Protein AF-A0A962ZH49-F1 (afdb_monomer_lite)

Structure (mmCIF, N/CA/C/O backbone):
data_AF-A0A962ZH49-F1
#
_entry.id   AF-A0A962ZH49-F1
#
loop_
_atom_site.group_PDB
_atom_site.id
_atom_site.type_symbol
_atom_site.label_atom_id
_atom_site.label_alt_id
_atom_site.label_comp_id
_atom_site.label_asym_id
_atom_site.label_entity_id
_atom_site.label_seq_id
_atom_site.pdbx_PDB_ins_code
_atom_site.Cartn_x
_atom_site.Cartn_y
_atom_site.Cartn_z
_atom_site.occupancy
_atom_site.B_iso_or_equiv
_atom_site.auth_seq_id
_atom_site.auth_comp_id
_atom_site.auth_asym_id
_atom_site.auth_atom_id
_atom_site.pdbx_PDB_model_num
ATOM 1 N N . MET A 1 1 ? -4.121 -4.592 -13.005 1.00 81.75 1 MET A N 1
ATOM 2 C CA . MET A 1 1 ? -2.986 -3.715 -12.635 1.00 81.75 1 MET A CA 1
ATOM 3 C C . MET A 1 1 ? -2.632 -3.984 -11.182 1.00 81.75 1 MET A C 1
ATOM 5 O O . MET A 1 1 ? -3.547 -4.044 -10.367 1.00 81.75 1 MET A O 1
ATOM 9 N N . VAL A 1 2 ? -1.349 -4.179 -10.865 1.00 91.56 2 VAL A N 1
ATOM 10 C CA . VAL A 1 2 ? -0.881 -4.562 -9.514 1.00 91.56 2 VAL A CA 1
ATOM 11 C C . VAL A 1 2 ? -1.355 -3.580 -8.433 1.00 91.56 2 VAL A C 1
ATOM 13 O O . VAL A 1 2 ? -1.750 -4.006 -7.351 1.00 91.56 2 VAL A O 1
ATOM 16 N N . THR A 1 3 ? -1.455 -2.291 -8.764 1.00 93.12 3 THR A N 1
ATOM 17 C CA . THR A 1 3 ? -2.016 -1.252 -7.889 1.00 93.12 3 THR A CA 1
ATOM 18 C C . THR A 1 3 ? -3.421 -1.577 -7.374 1.00 93.12 3 THR A C 1
ATOM 20 O O . THR A 1 3 ? -3.678 -1.445 -6.182 1.00 93.12 3 THR A O 1
ATOM 23 N N . TYR A 1 4 ? -4.336 -2.044 -8.232 1.00 94.31 4 TYR A N 1
ATOM 24 C CA . TYR A 1 4 ? -5.706 -2.361 -7.803 1.00 94.31 4 TYR A CA 1
ATOM 25 C C . TYR A 1 4 ? -5.758 -3.585 -6.893 1.00 94.31 4 TYR A C 1
ATOM 27 O O . TYR A 1 4 ? -6.517 -3.591 -5.928 1.00 94.31 4 TYR A O 1
ATOM 35 N N . LEU A 1 5 ? -4.927 -4.596 -7.166 1.00 94.94 5 LEU A N 1
ATOM 36 C CA . LEU A 1 5 ? -4.818 -5.765 -6.296 1.00 94.94 5 LEU A CA 1
ATOM 37 C C . LEU A 1 5 ? -4.320 -5.358 -4.904 1.00 94.94 5 LEU A C 1
ATOM 39 O O . LEU A 1 5 ? -4.886 -5.791 -3.906 1.00 94.94 5 LEU A O 1
ATOM 43 N N . TYR A 1 6 ? -3.311 -4.488 -4.834 1.00 96.81 6 TYR A N 1
ATOM 44 C CA . TYR A 1 6 ? -2.796 -3.975 -3.567 1.00 96.81 6 TYR A CA 1
ATOM 45 C C . TYR A 1 6 ? -3.883 -3.271 -2.742 1.00 96.81 6 TYR A C 1
ATOM 47 O O . TYR A 1 6 ? -4.112 -3.632 -1.588 1.00 96.81 6 TYR A O 1
ATOM 55 N N . TRP A 1 7 ? -4.602 -2.316 -3.338 1.00 97.56 7 TRP A N 1
ATOM 56 C CA . TRP A 1 7 ? -5.649 -1.577 -2.625 1.00 97.56 7 TRP A CA 1
ATOM 57 C C . TRP A 1 7 ? -6.837 -2.454 -2.229 1.00 97.56 7 TRP A C 1
ATOM 59 O O . TRP A 1 7 ? -7.391 -2.267 -1.146 1.00 97.56 7 TRP A O 1
ATOM 69 N N . LEU A 1 8 ? -7.182 -3.451 -3.048 1.00 98.19 8 LEU A N 1
ATOM 70 C CA . LEU A 1 8 ? -8.172 -4.464 -2.689 1.00 98.19 8 LEU A CA 1
ATOM 71 C C . LEU A 1 8 ? -7.734 -5.244 -1.445 1.00 98.19 8 LEU A C 1
ATOM 73 O O . LEU A 1 8 ? -8.541 -5.429 -0.538 1.00 98.19 8 LEU A O 1
ATOM 77 N N . LEU A 1 9 ? -6.469 -5.668 -1.368 1.00 98.19 9 LEU A N 1
ATOM 78 C CA . LEU A 1 9 ? -5.945 -6.396 -0.208 1.00 98.19 9 LEU A CA 1
ATOM 79 C C . LEU A 1 9 ? -5.908 -5.524 1.054 1.00 98.19 9 LEU A C 1
ATOM 81 O O . LEU A 1 9 ? -6.309 -5.988 2.120 1.00 98.19 9 LEU A O 1
ATOM 85 N N . VAL A 1 10 ? -5.499 -4.256 0.946 1.00 98.31 10 VAL A N 1
ATOM 86 C CA . VAL A 1 10 ? -5.550 -3.309 2.075 1.00 98.31 10 VAL A CA 1
ATOM 87 C C . VAL A 1 10 ? -6.991 -3.126 2.556 1.00 98.31 10 VAL A C 1
ATOM 89 O O . VAL A 1 10 ? -7.253 -3.228 3.755 1.00 98.31 10 VAL A O 1
ATOM 92 N N . ALA A 1 11 ? -7.941 -2.925 1.639 1.00 98.50 11 ALA A N 1
ATOM 93 C CA . ALA A 1 11 ? -9.355 -2.807 1.984 1.00 98.50 11 ALA A CA 1
ATOM 94 C C . ALA A 1 11 ? -9.882 -4.088 2.650 1.00 98.50 11 ALA A C 1
ATOM 96 O O . ALA A 1 11 ? -10.554 -4.015 3.678 1.00 98.50 11 ALA A O 1
ATOM 97 N N . ALA A 1 12 ? -9.529 -5.261 2.120 1.00 98.56 12 ALA A N 1
ATOM 98 C CA . ALA A 1 12 ? -9.905 -6.548 2.697 1.00 98.56 12 ALA A CA 1
ATOM 99 C C . ALA A 1 12 ? -9.366 -6.719 4.126 1.00 98.56 12 ALA A C 1
ATOM 101 O O . ALA A 1 12 ? -10.097 -7.192 4.994 1.00 98.56 12 ALA A O 1
ATOM 102 N N . LEU A 1 13 ? -8.131 -6.288 4.404 1.00 98.50 13 LEU A N 1
ATOM 103 C CA . LEU A 1 13 ? -7.564 -6.308 5.757 1.00 98.50 13 LEU A CA 1
ATOM 104 C C . LEU A 1 13 ? -8.289 -5.344 6.703 1.00 98.50 13 LEU A C 1
ATOM 106 O O . LEU A 1 13 ? -8.584 -5.712 7.839 1.00 98.50 13 LEU A O 1
ATOM 110 N N . VAL A 1 14 ? -8.617 -4.136 6.239 1.00 98.44 14 VAL A N 1
ATOM 111 C CA . VAL A 1 14 ? -9.369 -3.141 7.020 1.00 98.44 14 VAL A CA 1
ATOM 112 C C . VAL A 1 14 ? -10.759 -3.670 7.377 1.00 98.44 14 VAL A C 1
ATOM 114 O O . VAL A 1 14 ? -11.116 -3.724 8.556 1.00 98.44 14 VAL A O 1
ATOM 117 N N . PHE A 1 15 ? -11.534 -4.120 6.387 1.00 98.25 15 PHE A N 1
ATOM 118 C CA . PHE A 1 15 ? -12.864 -4.683 6.628 1.00 98.25 15 PHE A CA 1
ATOM 119 C C . PHE A 1 15 ? -12.796 -5.980 7.436 1.00 98.25 15 PHE A C 1
ATOM 121 O O . PHE A 1 15 ? -13.630 -6.196 8.315 1.00 98.25 15 PHE A O 1
ATOM 128 N N . GLY A 1 16 ? -11.774 -6.805 7.205 1.00 98.00 16 GLY A N 1
ATOM 129 C CA . GLY A 1 16 ? -11.501 -8.002 7.990 1.00 98.00 16 GLY A CA 1
ATOM 130 C C . GLY A 1 16 ? -11.266 -7.686 9.467 1.00 98.00 16 GLY A C 1
ATOM 131 O O . GLY A 1 16 ? -11.865 -8.333 10.325 1.00 98.00 16 GLY A O 1
ATOM 132 N N . ALA A 1 17 ? -10.474 -6.657 9.782 1.00 97.12 17 ALA A N 1
ATOM 133 C CA . ALA A 1 17 ? -10.235 -6.216 11.156 1.00 97.12 17 ALA A CA 1
ATOM 134 C C . ALA A 1 17 ? -11.516 -5.683 11.817 1.00 97.12 17 ALA A C 1
ATOM 136 O O . ALA A 1 17 ? -11.830 -6.060 12.950 1.00 97.12 17 ALA A O 1
ATOM 137 N N . LEU A 1 18 ? -12.290 -4.859 11.104 1.00 97.56 18 LEU A N 1
ATOM 138 C CA . LEU A 1 18 ? -13.566 -4.333 11.599 1.00 97.56 18 LEU A CA 1
ATOM 139 C C . LEU A 1 18 ? -14.587 -5.447 11.856 1.00 97.56 18 LEU A C 1
ATOM 141 O O . LEU A 1 18 ? -15.249 -5.452 12.894 1.00 97.56 18 LEU A O 1
ATOM 145 N N . PHE A 1 19 ? -14.690 -6.423 10.958 1.00 97.62 19 PHE A N 1
ATOM 146 C CA . PHE A 1 19 ? -15.601 -7.550 11.120 1.00 97.62 19 PHE A CA 1
ATOM 147 C C . PHE A 1 19 ? -15.154 -8.494 12.245 1.00 97.62 19 PHE A C 1
ATOM 149 O O . PHE A 1 19 ? -15.939 -8.820 13.137 1.00 97.62 19 PHE A O 1
ATOM 156 N N . ALA A 1 20 ? -13.886 -8.909 12.250 1.00 96.88 20 ALA A N 1
ATOM 157 C CA . ALA A 1 20 ? -13.373 -9.861 13.230 1.00 96.88 20 ALA A CA 1
ATOM 158 C C . ALA A 1 20 ? -13.356 -9.286 14.655 1.00 96.88 20 ALA A C 1
ATOM 160 O O . ALA A 1 20 ? -13.753 -9.966 15.598 1.00 96.88 20 ALA A O 1
ATOM 161 N N . LEU A 1 21 ? -12.926 -8.036 14.832 1.00 96.19 21 LEU A N 1
ATOM 162 C CA . LEU A 1 21 ?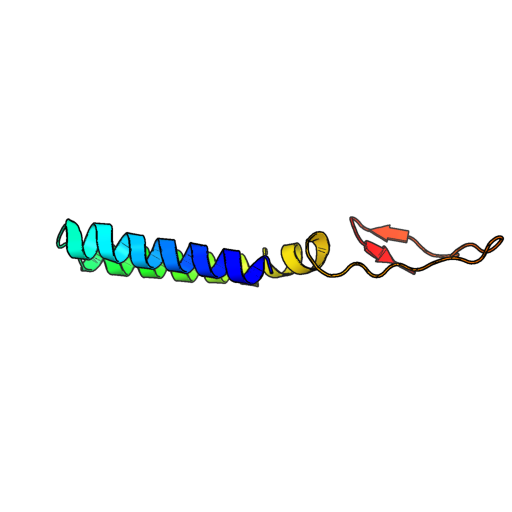 -12.790 -7.434 16.161 1.00 96.19 21 LEU A CA 1
ATOM 163 C C . LEU A 1 21 ? -14.038 -6.651 16.578 1.00 96.19 21 LEU A C 1
ATOM 165 O O . LEU A 1 21 ? -14.461 -6.735 17.731 1.00 96.19 21 LEU A O 1
ATOM 169 N N . GLY A 1 22 ? -14.637 -5.900 15.655 1.00 95.38 22 GLY A N 1
ATOM 170 C CA . GLY A 1 22 ? -15.817 -5.080 15.926 1.00 95.38 22 GLY A CA 1
ATOM 171 C C . GLY A 1 22 ? -17.076 -5.929 16.024 1.00 95.38 22 GLY A C 1
ATOM 172 O O . GLY A 1 22 ? -17.692 -5.984 17.084 1.00 95.38 22 GLY A O 1
ATOM 173 N N . VAL A 1 23 ? -17.427 -6.636 14.946 1.00 95.38 23 VAL A N 1
ATOM 174 C CA . VAL A 1 23 ? -18.676 -7.417 14.883 1.00 95.38 23 VAL A CA 1
ATOM 175 C C . VAL A 1 23 ? -18.576 -8.703 15.702 1.00 95.38 23 VAL A C 1
ATOM 177 O O . VAL A 1 23 ? -19.398 -8.935 16.583 1.00 95.38 23 VAL A O 1
ATOM 180 N N . ARG A 1 24 ? -17.562 -9.540 15.451 1.00 95.25 24 ARG A N 1
ATOM 181 C CA . ARG A 1 24 ? -17.484 -10.880 16.058 1.00 95.25 24 ARG A CA 1
ATOM 182 C C . ARG A 1 24 ? -17.062 -10.863 17.531 1.00 95.25 24 ARG A C 1
ATOM 184 O O . ARG A 1 24 ? -17.505 -11.721 18.286 1.00 95.25 24 ARG A O 1
ATOM 191 N N . MET A 1 25 ? -16.222 -9.913 17.947 1.00 95.00 25 MET A N 1
ATOM 192 C CA . MET A 1 25 ? -15.758 -9.801 19.341 1.00 95.00 25 MET A CA 1
ATOM 193 C C . MET A 1 25 ? -16.412 -8.651 20.121 1.00 95.00 25 MET A C 1
ATOM 195 O O . MET A 1 25 ? -16.136 -8.503 21.310 1.00 95.00 25 MET A O 1
ATOM 199 N N . GLY A 1 26 ? -17.239 -7.815 19.482 1.00 95.38 26 GLY A N 1
ATOM 200 C CA . GLY A 1 26 ? -17.876 -6.651 20.113 1.00 95.38 26 GLY A CA 1
ATOM 201 C C . GLY A 1 26 ? -16.908 -5.518 20.489 1.00 95.38 26 GLY A C 1
ATOM 202 O O . GLY A 1 26 ? -17.302 -4.553 21.146 1.00 95.38 26 GLY A O 1
ATOM 203 N N . LYS A 1 27 ? -15.626 -5.608 20.109 1.00 95.75 27 LYS A N 1
ATOM 204 C CA . LYS A 1 27 ? -14.567 -4.684 20.533 1.00 95.75 27 LYS A CA 1
ATOM 205 C C . LYS A 1 27 ? -14.309 -3.614 19.474 1.00 95.75 27 LYS A C 1
ATOM 207 O O . LYS A 1 27 ? -13.271 -3.599 18.815 1.00 95.75 27 LYS A O 1
ATOM 212 N N . TRP A 1 28 ? -15.224 -2.658 19.360 1.00 93.69 28 TRP A N 1
ATOM 213 C CA . TRP A 1 28 ? -15.139 -1.588 18.357 1.00 93.69 28 TRP A CA 1
ATOM 214 C C . TRP A 1 28 ? -13.934 -0.655 18.512 1.00 93.69 28 TRP A C 1
ATOM 216 O O . TRP A 1 28 ? -13.324 -0.285 17.514 1.00 93.69 28 TRP A O 1
ATOM 226 N N . LYS A 1 29 ? -13.534 -0.314 19.746 1.00 96.06 29 LYS A N 1
ATOM 227 C CA . LYS A 1 29 ? -12.365 0.554 19.984 1.00 96.06 29 LYS A CA 1
ATOM 228 C C . LYS A 1 29 ? -11.071 -0.016 19.376 1.00 96.06 29 LYS A C 1
ATOM 230 O O . LYS A 1 29 ? -10.487 0.658 18.530 1.00 96.06 29 LYS A O 1
ATOM 235 N N . PRO A 1 30 ? -10.614 -1.233 19.738 1.00 96.44 30 PRO A N 1
ATOM 236 C CA . PRO A 1 30 ? -9.413 -1.795 19.126 1.00 96.44 30 PRO A CA 1
ATOM 237 C C . PRO A 1 30 ? -9.607 -2.114 17.640 1.00 96.44 30 PRO A C 1
ATOM 239 O O . PRO A 1 30 ? -8.649 -1.984 16.887 1.00 96.44 30 PRO A O 1
ATOM 242 N N . ALA A 1 31 ? -10.822 -2.464 17.197 1.00 97.50 31 ALA A N 1
ATOM 243 C CA . ALA A 1 31 ? -11.105 -2.689 15.779 1.00 97.50 31 ALA A CA 1
ATOM 244 C C . ALA A 1 31 ? -10.802 -1.448 14.927 1.00 97.50 31 ALA A C 1
ATOM 246 O O . ALA A 1 31 ? -10.094 -1.550 13.929 1.00 97.50 31 ALA A O 1
ATOM 247 N N . ILE A 1 32 ? -11.285 -0.276 15.352 1.00 97.94 32 ILE A N 1
ATOM 248 C CA . ILE A 1 32 ? -11.062 0.994 14.649 1.00 97.94 32 ILE A CA 1
ATOM 249 C C . ILE A 1 32 ? -9.583 1.386 14.687 1.00 97.94 32 ILE A C 1
ATOM 251 O O . ILE A 1 32 ? -9.039 1.787 13.663 1.00 97.94 32 ILE A O 1
ATOM 255 N N . ILE A 1 33 ? -8.920 1.238 15.839 1.00 98.19 33 ILE A N 1
ATOM 256 C CA . ILE A 1 33 ? -7.492 1.564 15.975 1.00 98.19 33 ILE A CA 1
ATOM 257 C C . ILE A 1 33 ? -6.655 0.707 15.019 1.00 98.19 33 ILE A C 1
ATOM 259 O O . ILE A 1 33 ? -5.839 1.237 14.270 1.00 98.19 33 ILE A O 1
ATOM 263 N N . ILE A 1 34 ? -6.882 -0.608 15.001 1.00 98.00 34 ILE A N 1
ATOM 264 C CA . ILE A 1 34 ? -6.142 -1.527 14.130 1.00 98.00 34 ILE A CA 1
ATOM 265 C C . ILE A 1 34 ? -6.453 -1.245 12.657 1.00 98.00 34 ILE A C 1
ATOM 267 O O . ILE A 1 34 ? -5.528 -1.164 11.853 1.00 98.00 34 ILE A O 1
ATOM 271 N N . ALA A 1 35 ? -7.723 -1.035 12.304 1.00 98.19 35 ALA A N 1
ATOM 272 C CA . ALA A 1 35 ? -8.123 -0.672 10.947 1.00 98.19 35 ALA A CA 1
ATOM 273 C C . ALA A 1 35 ? -7.431 0.616 10.465 1.00 98.19 35 ALA A C 1
ATOM 275 O O . ALA A 1 35 ? -6.904 0.651 9.353 1.00 98.19 35 ALA A O 1
ATOM 276 N N . ALA A 1 36 ? -7.370 1.646 11.314 1.00 98.50 36 ALA A N 1
ATOM 277 C CA . ALA A 1 36 ? -6.691 2.899 11.005 1.00 98.50 36 ALA A CA 1
ATOM 278 C C . ALA A 1 36 ? -5.178 2.703 10.825 1.00 98.50 36 ALA A C 1
ATOM 280 O O . ALA A 1 36 ? -4.612 3.214 9.863 1.00 98.50 36 ALA A O 1
ATOM 281 N N . ILE A 1 37 ? -4.530 1.923 11.698 1.00 98.62 37 ILE A N 1
ATOM 282 C CA . ILE A 1 37 ? -3.097 1.608 11.581 1.00 98.62 37 ILE A CA 1
ATOM 283 C C . ILE A 1 37 ? -2.809 0.882 10.267 1.00 98.62 37 ILE A C 1
ATOM 285 O O . ILE A 1 37 ? -1.893 1.275 9.551 1.00 98.62 37 ILE A O 1
ATOM 289 N N . VAL A 1 38 ? -3.595 -0.143 9.926 1.00 98.44 38 VAL A N 1
ATOM 290 C CA . VAL A 1 38 ? -3.433 -0.896 8.672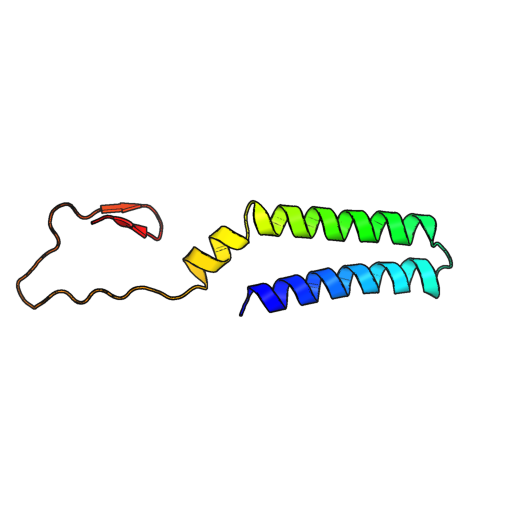 1.00 98.44 38 VAL A CA 1
ATOM 291 C C . VAL A 1 38 ? -3.600 0.023 7.465 1.00 98.44 38 VAL A C 1
ATOM 293 O O . VAL A 1 38 ? -2.786 -0.022 6.545 1.00 98.44 38 VAL A O 1
ATOM 296 N N . TRP A 1 39 ? -4.619 0.882 7.474 1.00 98.56 39 TRP A N 1
ATOM 297 C CA . TRP A 1 39 ? -4.861 1.818 6.382 1.00 98.56 39 TRP A CA 1
ATOM 298 C C . TRP A 1 39 ? -3.728 2.841 6.222 1.00 98.56 39 TRP A C 1
ATOM 300 O O . TRP A 1 39 ? -3.228 3.031 5.112 1.00 98.56 39 TRP A O 1
ATOM 310 N N . VAL A 1 40 ? -3.270 3.455 7.318 1.00 98.62 40 VAL A N 1
ATOM 311 C CA . VAL A 1 40 ? -2.165 4.428 7.299 1.00 98.62 40 VAL A CA 1
ATOM 312 C C . VAL A 1 40 ? -0.860 3.758 6.877 1.00 98.62 40 VAL A C 1
ATOM 314 O O . VAL A 1 40 ? -0.207 4.234 5.952 1.00 98.62 40 VAL A O 1
ATOM 317 N N . ALA A 1 41 ? -0.491 2.633 7.490 1.00 98.56 41 ALA A N 1
ATOM 318 C CA . ALA A 1 41 ? 0.733 1.912 7.150 1.00 98.56 41 ALA A CA 1
ATOM 319 C C . ALA A 1 41 ? 0.715 1.413 5.698 1.00 98.56 41 ALA A C 1
ATOM 321 O O . ALA A 1 41 ? 1.706 1.570 4.990 1.00 98.56 41 ALA A O 1
ATOM 322 N N . GLY A 1 42 ? -0.419 0.883 5.226 1.00 98.25 42 GLY A N 1
ATOM 323 C CA . GLY A 1 42 ? -0.594 0.484 3.830 1.00 98.25 42 GLY A CA 1
ATOM 324 C C . GLY A 1 42 ? -0.487 1.670 2.868 1.00 98.25 42 GLY A C 1
ATOM 325 O O . GLY A 1 42 ? 0.132 1.561 1.812 1.00 98.25 42 GLY A O 1
ATOM 326 N N . THR A 1 43 ? -1.012 2.833 3.242 1.00 98.38 43 THR A N 1
ATOM 327 C CA . THR A 1 43 ? -0.890 4.049 2.427 1.00 98.38 43 THR A CA 1
ATOM 328 C C . THR A 1 43 ? 0.560 4.533 2.362 1.00 98.38 43 THR A C 1
ATOM 330 O O . THR A 1 43 ? 1.075 4.785 1.275 1.00 98.38 43 THR A O 1
ATOM 333 N N . LEU A 1 44 ? 1.253 4.600 3.503 1.00 98.44 44 LEU A N 1
ATOM 334 C CA . LEU A 1 44 ? 2.658 5.013 3.569 1.00 98.44 44 LEU A CA 1
ATOM 335 C C . LEU A 1 44 ? 3.565 4.047 2.795 1.00 98.44 44 LEU A C 1
ATOM 337 O O . LEU A 1 44 ? 4.388 4.487 1.996 1.00 98.44 44 LEU A O 1
ATOM 341 N N . LEU A 1 45 ? 3.383 2.737 2.976 1.00 98.12 45 LEU A N 1
ATOM 342 C CA . LEU A 1 45 ? 4.127 1.713 2.241 1.00 98.12 45 LEU A CA 1
ATOM 343 C C . LEU A 1 45 ? 3.922 1.842 0.727 1.00 98.12 45 LEU A C 1
ATOM 345 O O . LEU A 1 45 ? 4.867 1.674 -0.047 1.00 98.12 45 LEU A O 1
ATOM 349 N N . TYR A 1 46 ? 2.693 2.154 0.309 1.00 97.19 46 TYR A N 1
ATOM 350 C CA . TYR A 1 46 ? 2.378 2.371 -1.094 1.00 97.19 46 TYR A CA 1
ATOM 351 C C . TYR A 1 46 ? 3.131 3.573 -1.658 1.00 97.19 46 TYR A C 1
ATOM 353 O O . TYR A 1 46 ? 3.932 3.407 -2.575 1.00 97.19 46 TYR A O 1
ATOM 361 N N . TYR A 1 47 ? 2.928 4.753 -1.071 1.00 96.44 47 TYR A N 1
ATOM 362 C CA . TYR A 1 47 ? 3.487 6.002 -1.591 1.00 96.44 47 TYR A CA 1
ATOM 363 C C . TYR A 1 47 ? 5.014 6.053 -1.523 1.00 96.44 47 TYR A C 1
ATOM 365 O O . TYR A 1 47 ? 5.663 6.499 -2.465 1.00 96.44 47 TYR A O 1
ATOM 373 N N . PHE A 1 48 ? 5.612 5.593 -0.423 1.00 96.75 48 PHE A N 1
ATOM 374 C CA . PHE A 1 48 ? 7.054 5.744 -0.220 1.00 96.75 48 PHE A CA 1
ATOM 375 C C . PHE A 1 48 ? 7.890 4.611 -0.816 1.00 96.75 48 PHE A C 1
ATOM 377 O O . PHE A 1 48 ? 9.108 4.756 -0.916 1.00 96.75 48 PHE A O 1
ATOM 384 N N . TRP A 1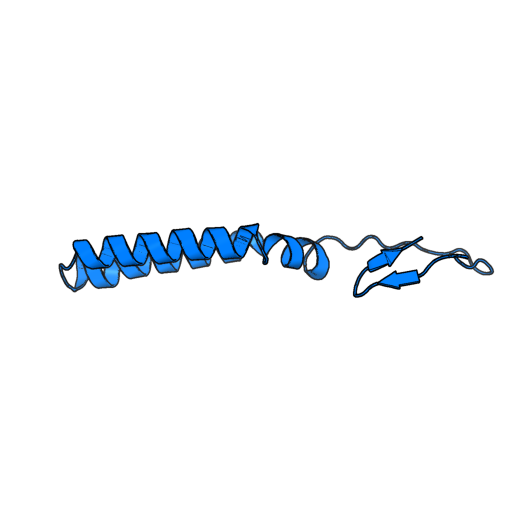 49 ? 7.281 3.493 -1.224 1.00 94.44 49 TRP A N 1
ATOM 385 C CA . TRP A 1 49 ? 8.046 2.356 -1.735 1.00 94.44 49 TRP A CA 1
ATOM 386 C C . TRP A 1 49 ? 7.378 1.620 -2.894 1.00 94.44 49 TRP A C 1
ATOM 388 O O . TRP A 1 49 ? 7.960 1.533 -3.979 1.00 94.44 49 TRP A O 1
ATOM 398 N N . LEU A 1 50 ? 6.169 1.086 -2.699 1.00 95.38 50 LEU A N 1
ATOM 399 C CA . LEU A 1 50 ? 5.583 0.164 -3.678 1.00 95.38 50 LEU A CA 1
ATOM 400 C C . LEU A 1 50 ? 5.187 0.843 -4.984 1.00 95.38 50 LEU A C 1
ATOM 402 O O . LEU A 1 50 ? 5.314 0.215 -6.028 1.00 95.38 50 LEU A O 1
ATOM 406 N N . GLU A 1 51 ? 4.770 2.108 -4.964 1.00 91.94 51 GLU A N 1
ATOM 407 C CA . GLU A 1 51 ? 4.459 2.856 -6.184 1.00 91.94 51 GLU A CA 1
ATOM 408 C C . GLU A 1 51 ? 5.665 2.882 -7.139 1.00 91.94 51 GLU A C 1
ATOM 410 O O . GLU A 1 51 ? 5.536 2.545 -8.318 1.00 91.94 51 GLU A O 1
ATOM 415 N N . GLN A 1 52 ? 6.866 3.149 -6.614 1.00 88.44 52 GLN A N 1
ATOM 416 C CA . GLN A 1 52 ? 8.104 3.128 -7.400 1.00 88.44 52 GLN A CA 1
ATOM 417 C C . GLN A 1 52 ? 8.434 1.724 -7.918 1.00 88.44 52 GLN A C 1
ATOM 419 O O . GLN A 1 52 ? 8.816 1.559 -9.077 1.00 88.44 52 GLN A O 1
ATOM 424 N N . VAL A 1 53 ? 8.272 0.697 -7.081 1.00 91.12 53 VAL A N 1
ATOM 425 C CA . VAL A 1 53 ? 8.532 -0.698 -7.472 1.00 91.12 53 VAL A CA 1
ATOM 426 C C . VAL A 1 53 ? 7.554 -1.158 -8.555 1.00 91.12 53 VAL A C 1
ATOM 428 O O . VAL A 1 53 ? 7.963 -1.804 -9.520 1.00 91.12 53 VAL A O 1
ATOM 431 N N . PHE A 1 54 ? 6.272 -0.816 -8.423 1.00 91.38 54 PHE A N 1
ATOM 432 C CA . PHE A 1 54 ? 5.226 -1.193 -9.368 1.00 91.38 54 PHE A CA 1
ATOM 433 C C . PHE A 1 54 ? 5.463 -0.569 -10.733 1.00 91.38 54 PHE A C 1
ATOM 435 O O . PHE A 1 54 ? 5.387 -1.286 -11.725 1.00 91.38 54 PHE A O 1
ATOM 442 N N . VAL A 1 55 ? 5.832 0.711 -10.792 1.00 85.44 55 VAL A N 1
ATOM 443 C CA . VAL A 1 55 ? 6.156 1.367 -12.065 1.00 85.44 55 VAL A CA 1
ATOM 444 C C . VAL A 1 55 ? 7.413 0.765 -12.695 1.00 85.44 55 VAL A C 1
ATOM 446 O O . VAL A 1 55 ? 7.390 0.421 -13.873 1.00 85.44 55 VAL A O 1
ATOM 449 N N . LYS A 1 56 ? 8.487 0.572 -11.921 1.00 84.38 56 LYS A N 1
ATOM 450 C CA . LYS A 1 56 ? 9.776 0.108 -12.463 1.00 84.38 56 LYS A CA 1
ATOM 451 C C . LYS A 1 56 ? 9.757 -1.349 -12.924 1.00 84.38 56 LYS A C 1
ATOM 453 O O . LYS A 1 56 ? 10.339 -1.671 -13.953 1.00 84.38 56 LYS A O 1
ATOM 458 N N . ARG A 1 57 ? 9.115 -2.241 -12.163 1.00 86.00 57 ARG A N 1
ATOM 459 C CA . ARG A 1 57 ? 9.197 -3.698 -12.393 1.00 86.00 57 ARG A CA 1
ATOM 460 C C . ARG A 1 57 ? 7.950 -4.305 -13.014 1.00 86.00 57 ARG A C 1
ATOM 462 O O . ARG A 1 57 ? 8.040 -5.335 -13.674 1.00 86.00 57 ARG A O 1
ATOM 469 N N . PHE A 1 58 ? 6.796 -3.688 -12.787 1.00 85.12 58 PHE A N 1
ATOM 470 C CA . PHE A 1 58 ? 5.498 -4.208 -13.217 1.00 85.12 58 PHE A CA 1
ATOM 471 C C . PHE A 1 58 ? 4.751 -3.239 -14.149 1.00 85.12 58 PHE A C 1
ATOM 473 O O . PHE A 1 58 ? 3.613 -3.515 -14.533 1.00 85.12 58 PHE A O 1
ATOM 480 N N . GLY A 1 59 ? 5.377 -2.111 -14.502 1.00 80.88 59 GLY A N 1
ATOM 481 C CA . GLY A 1 59 ? 4.878 -1.139 -15.465 1.00 80.88 59 GLY A CA 1
ATOM 482 C C . GLY A 1 59 ? 5.231 -1.506 -16.907 1.00 80.88 59 GLY A C 1
ATOM 483 O O . GLY A 1 59 ? 5.808 -2.557 -17.194 1.00 80.88 59 GLY A O 1
ATOM 484 N N . GLY A 1 60 ? 4.863 -0.628 -17.838 1.00 78.94 60 GLY A N 1
ATOM 485 C CA . GLY A 1 60 ? 5.233 -0.785 -19.243 1.00 78.94 60 GLY A CA 1
ATOM 486 C C . GLY A 1 60 ? 6.745 -0.656 -19.429 1.00 78.94 60 GLY A C 1
ATOM 487 O O . GLY A 1 60 ? 7.351 0.283 -18.920 1.00 78.94 60 GLY A O 1
ATOM 488 N N . ARG A 1 61 ? 7.356 -1.586 -20.170 1.00 75.38 61 ARG A N 1
ATOM 489 C CA . ARG A 1 61 ? 8.763 -1.482 -20.579 1.00 75.38 61 ARG A CA 1
ATOM 490 C C . ARG A 1 61 ? 8.855 -0.709 -21.889 1.00 75.38 61 ARG A C 1
ATOM 492 O O . ARG A 1 61 ? 8.141 -1.028 -22.836 1.00 75.38 61 ARG A O 1
ATOM 499 N N . MET A 1 62 ? 9.751 0.273 -21.950 1.00 76.25 62 MET A N 1
ATOM 500 C CA . MET A 1 62 ? 10.158 0.882 -23.214 1.00 76.25 62 MET A CA 1
ATOM 501 C C . MET A 1 62 ? 11.192 -0.039 -23.866 1.00 76.25 62 MET A C 1
ATOM 503 O O . MET A 1 62 ? 12.245 -0.293 -23.286 1.00 76.25 62 MET A O 1
ATOM 507 N N . ALA A 1 63 ? 10.869 -0.574 -25.041 1.00 78.56 63 ALA A N 1
ATOM 508 C CA . ALA A 1 63 ? 11.810 -1.328 -25.859 1.00 78.56 63 ALA A CA 1
ATOM 509 C C . ALA A 1 63 ? 12.390 -0.388 -26.920 1.00 78.56 63 ALA A C 1
ATOM 511 O O . ALA A 1 63 ? 11.634 0.234 -27.666 1.00 78.56 63 ALA A O 1
ATOM 512 N N . ILE A 1 64 ? 13.716 -0.275 -26.962 1.00 79.44 64 ILE A N 1
ATOM 513 C CA . ILE A 1 64 ? 14.448 0.465 -27.992 1.00 79.44 64 ILE A CA 1
ATOM 514 C C . ILE A 1 64 ? 15.149 -0.580 -28.855 1.00 79.44 64 ILE A C 1
ATOM 516 O O . ILE A 1 64 ? 15.866 -1.426 -28.321 1.00 79.44 64 ILE A O 1
ATOM 520 N N . ASP A 1 65 ? 14.914 -0.536 -30.163 1.00 85.75 65 ASP A N 1
ATOM 521 C CA . ASP A 1 65 ? 15.582 -1.405 -31.128 1.00 85.75 65 ASP A CA 1
ATOM 522 C C . ASP A 1 65 ? 16.737 -0.641 -31.783 1.00 85.75 65 ASP A C 1
ATOM 524 O O . ASP A 1 65 ? 16.566 0.507 -32.204 1.00 85.75 65 ASP A O 1
ATOM 528 N N . ILE A 1 66 ? 17.922 -1.252 -31.829 1.00 83.62 66 ILE A N 1
ATOM 529 C CA . ILE A 1 66 ? 19.126 -0.620 -32.375 1.00 83.62 66 ILE A CA 1
ATOM 530 C C . ILE A 1 66 ? 19.376 -1.207 -33.766 1.00 83.62 66 ILE A C 1
ATOM 532 O O . ILE A 1 66 ? 19.562 -2.421 -33.883 1.00 83.62 66 ILE A O 1
ATOM 536 N N . PRO A 1 67 ? 19.426 -0.377 -34.825 1.00 89.38 67 PRO A N 1
ATOM 537 C CA . PRO A 1 67 ? 19.706 -0.856 -36.171 1.00 89.38 67 PRO A CA 1
ATOM 538 C C . PRO A 1 67 ? 21.023 -1.636 -36.249 1.00 89.38 67 PRO A C 1
ATOM 540 O O . PRO A 1 67 ? 22.015 -1.287 -35.604 1.00 89.38 67 PRO A O 1
ATOM 543 N N . ALA A 1 68 ? 21.051 -2.669 -37.093 1.00 89.81 68 ALA A N 1
ATOM 544 C CA . ALA A 1 68 ? 22.235 -3.500 -37.282 1.00 89.81 68 ALA A CA 1
ATOM 545 C C . ALA A 1 68 ? 23.471 -2.651 -37.642 1.00 89.81 68 ALA A C 1
ATOM 547 O O . ALA A 1 68 ? 23.434 -1.823 -38.552 1.00 89.81 68 ALA A O 1
ATOM 548 N N . GLY A 1 69 ? 24.572 -2.870 -36.919 1.00 91.06 69 GLY A N 1
ATOM 549 C CA . GLY A 1 69 ? 25.829 -2.135 -37.095 1.00 91.06 69 GLY A CA 1
ATOM 550 C C . GLY A 1 69 ? 25.946 -0.832 -36.294 1.00 91.06 69 GLY A C 1
ATOM 551 O O . GLY A 1 69 ? 26.997 -0.196 -36.359 1.00 91.06 69 GLY A O 1
ATOM 552 N N . GLN A 1 70 ? 24.923 -0.440 -35.526 1.00 86.88 70 GLN A N 1
ATOM 553 C CA . GLN A 1 70 ? 24.972 0.716 -34.624 1.00 86.88 70 GLN A CA 1
ATOM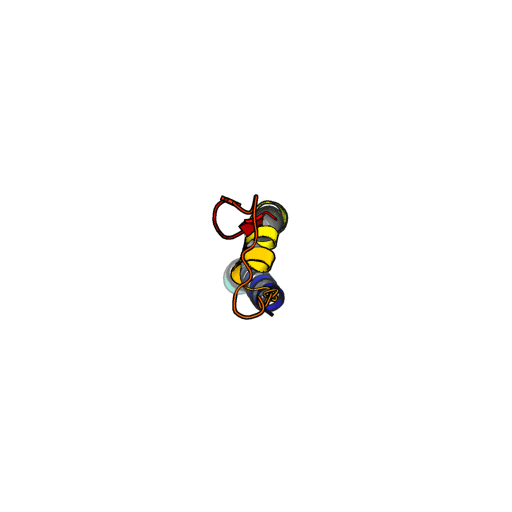 554 C C . GLN A 1 70 ? 25.091 0.290 -33.153 1.00 86.88 70 GLN A C 1
ATOM 556 O O . GLN A 1 70 ? 24.656 -0.792 -32.767 1.00 86.88 70 GLN A O 1
ATOM 561 N N . TYR A 1 71 ? 25.673 1.162 -32.324 1.00 81.19 71 TYR A N 1
ATOM 562 C CA . TYR A 1 71 ? 25.795 0.979 -30.875 1.00 81.19 71 TYR A CA 1
ATOM 563 C C . TYR A 1 71 ? 25.433 2.278 -30.147 1.00 81.19 71 TYR A C 1
ATOM 565 O O . TYR A 1 71 ? 25.834 3.361 -30.581 1.00 81.19 71 TYR A O 1
ATOM 573 N N . HIS A 1 72 ? 24.735 2.183 -29.010 1.00 80.50 72 HIS A N 1
ATOM 574 C CA . HIS A 1 72 ? 24.545 3.328 -28.115 1.00 80.50 72 HIS A CA 1
ATOM 575 C C . HIS A 1 72 ? 25.852 3.655 -27.383 1.00 80.50 72 HIS A C 1
ATOM 577 O O . HIS A 1 72 ? 26.208 3.013 -26.393 1.00 80.50 72 HIS A O 1
ATOM 583 N N . MET A 1 73 ? 26.566 4.672 -27.865 1.00 83.00 73 MET A N 1
ATOM 584 C CA . MET A 1 73 ? 27.728 5.225 -27.166 1.00 83.00 73 MET A CA 1
ATOM 585 C C . MET A 1 73 ? 27.276 6.064 -25.961 1.00 83.00 73 MET A C 1
ATOM 587 O O . MET A 1 73 ? 26.209 6.662 -26.006 1.00 83.00 73 MET A O 1
ATOM 591 N N . HIS A 1 74 ? 28.081 6.103 -24.894 1.00 83.94 74 HIS A N 1
ATOM 592 C CA . HIS A 1 74 ? 27.775 6.765 -23.609 1.00 83.94 74 HIS A CA 1
ATOM 593 C C . HIS A 1 74 ? 26.574 6.226 -22.812 1.00 83.94 74 HIS A C 1
ATOM 595 O O . HIS A 1 74 ? 26.247 6.789 -21.769 1.00 83.94 74 HIS A O 1
ATOM 601 N N . SER A 1 75 ? 25.984 5.097 -23.211 1.00 85.25 75 SER A N 1
ATOM 602 C CA . SER A 1 75 ? 24.969 4.453 -22.380 1.00 85.25 75 SER A CA 1
ATO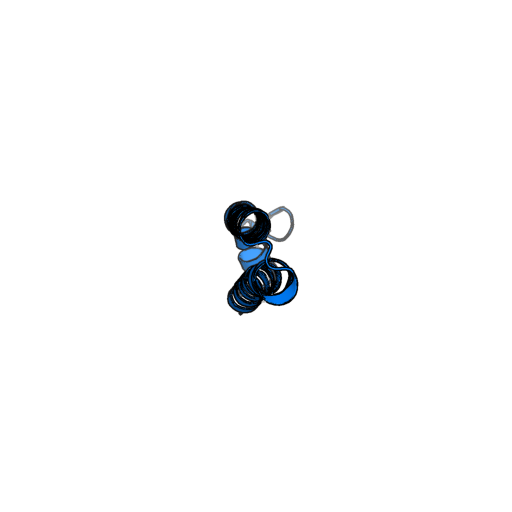M 603 C C . SER A 1 75 ? 25.582 3.727 -21.177 1.00 85.25 75 SER A C 1
ATOM 605 O O . SER A 1 75 ? 26.655 3.126 -21.266 1.00 85.25 75 SER A O 1
ATOM 607 N N . THR A 1 76 ? 24.907 3.783 -20.032 1.00 85.75 76 THR A N 1
ATOM 608 C CA . THR A 1 76 ? 25.280 3.033 -18.828 1.00 85.75 76 THR A CA 1
ATOM 609 C C . THR A 1 76 ? 24.049 2.430 -18.168 1.00 85.75 76 THR A C 1
ATOM 611 O O . THR A 1 76 ? 22.930 2.914 -18.327 1.00 85.75 76 THR A O 1
ATOM 614 N N . TRP A 1 77 ? 24.250 1.355 -17.415 1.00 83.31 77 TRP A N 1
ATOM 615 C CA . TRP A 1 77 ? 23.188 0.710 -16.656 1.00 83.31 77 TRP A CA 1
ATOM 616 C C . 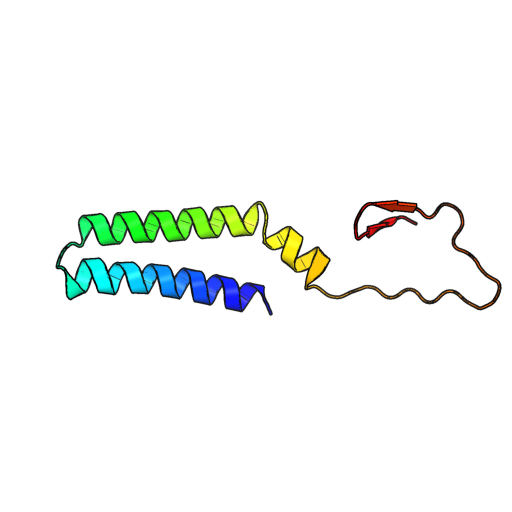TRP A 1 77 ? 23.305 1.090 -15.186 1.00 83.31 77 TRP A C 1
ATOM 618 O O . TRP A 1 77 ? 24.363 0.932 -14.572 1.00 83.31 77 TRP A O 1
ATOM 628 N N . LYS A 1 78 ? 22.200 1.563 -14.604 1.00 81.75 78 LYS A N 1
ATOM 629 C CA . LYS A 1 78 ? 22.069 1.754 -13.158 1.00 81.75 78 LYS A CA 1
ATOM 630 C C . LYS A 1 78 ? 20.857 0.979 -12.663 1.00 81.75 78 LYS A C 1
ATOM 632 O O . LYS A 1 78 ? 19.713 1.393 -12.873 1.00 81.75 78 LYS A O 1
ATOM 637 N N . GLU A 1 79 ? 21.139 -0.127 -11.977 1.00 84.25 79 GLU A N 1
ATOM 638 C CA . GLU A 1 79 ? 20.136 -1.120 -11.577 1.00 84.25 79 GLU A CA 1
ATOM 639 C C . GLU A 1 79 ? 19.332 -1.589 -12.805 1.00 84.25 79 GLU A C 1
ATOM 641 O O . GLU A 1 79 ? 19.917 -1.937 -13.826 1.00 84.25 79 GLU A O 1
ATOM 646 N N . ASP A 1 80 ? 18.002 -1.544 -12.726 1.00 76.44 80 ASP A N 1
ATOM 647 C CA . ASP A 1 80 ? 17.084 -1.954 -13.791 1.00 76.44 80 ASP A CA 1
ATOM 648 C C . ASP A 1 80 ? 16.896 -0.869 -14.884 1.00 76.44 80 ASP A C 1
ATOM 650 O O . ASP A 1 80 ? 16.024 -1.008 -15.740 1.00 76.44 80 ASP A O 1
ATOM 654 N N . ASN A 1 81 ? 17.664 0.233 -14.865 1.00 80.69 81 ASN A N 1
ATOM 655 C CA . ASN A 1 81 ? 17.457 1.388 -15.752 1.00 80.69 81 ASN A CA 1
ATOM 656 C C . ASN A 1 81 ? 18.629 1.588 -16.723 1.00 80.69 81 ASN A C 1
ATOM 658 O O . ASN A 1 81 ? 19.781 1.710 -16.294 1.00 80.69 81 ASN A O 1
ATOM 662 N N . LEU A 1 82 ? 18.310 1.708 -18.015 1.00 80.06 82 LEU A N 1
ATOM 663 C CA . LEU A 1 82 ? 19.237 2.150 -19.057 1.00 80.06 82 LEU A CA 1
ATOM 664 C C . LEU A 1 82 ? 19.298 3.678 -19.073 1.00 80.06 82 LEU A C 1
ATOM 666 O O . LEU A 1 82 ? 18.273 4.343 -19.218 1.00 80.06 82 LEU A O 1
ATOM 670 N N . TRP A 1 83 ? 20.499 4.219 -18.931 1.00 79.12 83 TRP A N 1
ATOM 671 C CA . TRP A 1 83 ? 20.796 5.636 -19.089 1.00 79.12 83 TRP A CA 1
ATOM 672 C C . TRP A 1 83 ? 21.469 5.799 -20.446 1.00 79.12 83 TRP A C 1
ATOM 674 O O . TRP A 1 83 ? 22.435 5.090 -20.723 1.00 79.12 83 TRP A O 1
ATOM 684 N N . ILE A 1 84 ? 20.939 6.684 -21.287 1.00 76.25 84 ILE A N 1
ATOM 685 C CA . ILE A 1 84 ? 21.453 7.015 -22.624 1.00 76.25 84 ILE A CA 1
ATOM 686 C C . ILE A 1 84 ? 21.746 8.509 -22.649 1.00 76.25 84 ILE A C 1
ATOM 688 O O . ILE A 1 84 ? 20.926 9.256 -22.065 1.00 76.25 84 ILE A O 1
#

Radius of gyration: 21.36 Å; chains: 1; bounding box: 46×18×58 Å

pLDDT: mean 91.36, std 7.38, range [75.38, 98.62]

Sequence (84 aa):
MVTYLYWLLVAALVFGALFALGVRMGKWKPAIIIAAIVWVAGTLLYYFWLEQVFVKRFGGRMAIDIPAGQYHMHSTWKEDNLWI

Foldseek 3Di:
DVVVVLVVVLVCVLVVLCCVCCVVVVNNPVSVVVSVVSNVVSVCCVPVPVVVVCCLPVNDDDDDDDPPPDDDPPWDDDPSDIDD

Secondary structure (DSSP, 8-state):
-HHHHHHHHHHHHHHHHIIIIIITT--HHHHHHHHHHHHHHHHHHIIIIIHHHHHHHHSPPPP-PPPTT---TT-EEETTEEE-